Protein AF-A0A914Y361-F1 (afdb_monomer)

Mean predicted aligned error: 10.2 Å

Sequence (107 aa):
MAQDDAAPVIELEKGIRDGVKADLRLDWWTRMLGHVHRISEEQKRAIVSRWPDPFIFMNDLIRKEPDEAIKSIADIVAGNNRRIGPAIAKTLYTFLTSKDGGDVIVE

Solvent-accessible surface area (backbone atoms only — not comparable to full-atom values): 6511 Å² total; per-residue (Å²): 138,82,85,82,74,77,72,81,79,75,79,69,69,93,64,78,54,69,69,58,48,53,53,51,46,38,54,51,46,58,53,56,53,68,73,45,79,91,65,48,71,50,45,50,50,41,48,39,73,76,36,59,44,65,67,60,44,41,58,58,38,75,75,40,59,69,70,57,35,25,47,63,46,15,68,40,60,18,87,84,74,44,55,56,33,63,68,52,17,44,53,52,48,41,65,64,66,55,89,78,72,72,76,74,68,81,133

Secondary structure (DSSP, 8-state):
-------------SS--HHHHHHHHHHHHHHHHTTSTT--HHHHHHHHHH-SSHHHHHHHHHTS-HHHHHHHHHTPBPTTS-B--HHHHHHHHHHHH-SSSTTS---

Structure (mmCIF, N/CA/C/O backbone):
data_AF-A0A914Y361-F1
#
_entry.id   AF-A0A914Y361-F1
#
loop_
_atom_site.group_PDB
_atom_site.id
_atom_site.type_symbol
_atom_site.label_atom_id
_atom_site.label_alt_id
_atom_site.label_comp_id
_atom_site.label_asym_id
_atom_site.label_entity_id
_atom_site.label_seq_id
_atom_site.pdbx_PDB_ins_code
_atom_site.Cartn_x
_atom_site.Cartn_y
_atom_site.Cartn_z
_atom_site.occupancy
_atom_site.B_iso_or_equiv
_atom_site.auth_seq_id
_atom_site.auth_comp_id
_atom_site.auth_asym_id
_atom_site.auth_atom_id
_atom_site.pdbx_PDB_model_num
ATOM 1 N N . MET A 1 1 ? 48.462 -38.835 -23.486 1.00 43.62 1 MET A N 1
ATOM 2 C CA . MET A 1 1 ? 48.568 -37.564 -22.732 1.00 43.62 1 MET A CA 1
ATOM 3 C C . MET A 1 1 ? 48.798 -36.480 -23.776 1.00 43.62 1 MET A C 1
ATOM 5 O O . MET A 1 1 ? 49.746 -36.630 -24.523 1.00 43.62 1 MET A O 1
ATOM 9 N N . ALA A 1 2 ? 47.957 -35.478 -23.995 1.00 44.38 2 ALA A N 1
ATOM 10 C CA . ALA A 1 2 ? 46.982 -34.845 -23.122 1.00 44.38 2 ALA A CA 1
ATOM 11 C C . ALA A 1 2 ? 45.602 -34.762 -23.793 1.00 44.38 2 ALA A C 1
ATOM 13 O O . ALA A 1 2 ? 45.490 -34.531 -24.994 1.00 44.38 2 ALA A O 1
ATOM 14 N N . GLN A 1 3 ? 44.581 -35.008 -22.984 1.00 41.22 3 GLN A N 1
ATOM 15 C CA . GLN A 1 3 ? 43.184 -34.743 -23.270 1.00 41.22 3 GLN A CA 1
ATOM 16 C C . GLN A 1 3 ? 42.967 -33.281 -22.884 1.00 41.22 3 GLN A C 1
ATOM 18 O O . GLN A 1 3 ? 43.072 -32.942 -21.708 1.00 41.22 3 GLN A O 1
ATOM 23 N N . ASP A 1 4 ? 42.808 -32.414 -23.880 1.00 48.25 4 ASP A N 1
ATOM 24 C CA . ASP A 1 4 ? 42.446 -31.016 -23.660 1.00 48.25 4 ASP A CA 1
ATOM 25 C C . ASP A 1 4 ? 40.928 -31.006 -23.448 1.00 48.25 4 ASP A C 1
ATOM 27 O O . ASP A 1 4 ? 40.138 -30.985 -24.395 1.00 48.25 4 ASP A O 1
ATOM 31 N N . ASP A 1 5 ? 40.535 -31.216 -22.190 1.00 48.94 5 ASP A N 1
ATOM 32 C CA . ASP A 1 5 ? 39.150 -31.148 -21.743 1.00 48.94 5 ASP A CA 1
ATOM 33 C C . ASP A 1 5 ? 38.646 -29.731 -22.009 1.00 48.94 5 ASP A C 1
ATOM 35 O O . ASP A 1 5 ? 38.956 -28.778 -21.289 1.00 48.94 5 ASP A O 1
ATOM 39 N N . ALA A 1 6 ? 37.861 -29.605 -23.077 1.00 53.66 6 ALA A N 1
ATOM 40 C CA . ALA A 1 6 ? 37.056 -28.436 -23.357 1.00 53.66 6 ALA A CA 1
ATOM 41 C C . ALA A 1 6 ? 36.232 -28.110 -22.105 1.00 53.66 6 ALA A C 1
ATOM 43 O O . ALA A 1 6 ? 35.253 -28.789 -21.789 1.00 53.66 6 ALA A O 1
ATOM 44 N N . ALA A 1 7 ? 36.643 -27.067 -21.382 1.00 56.91 7 ALA A N 1
ATOM 45 C CA . ALA A 1 7 ? 35.823 -26.476 -20.344 1.00 56.91 7 ALA A CA 1
ATOM 46 C C . ALA A 1 7 ? 34.456 -26.163 -20.972 1.00 56.91 7 ALA A C 1
ATO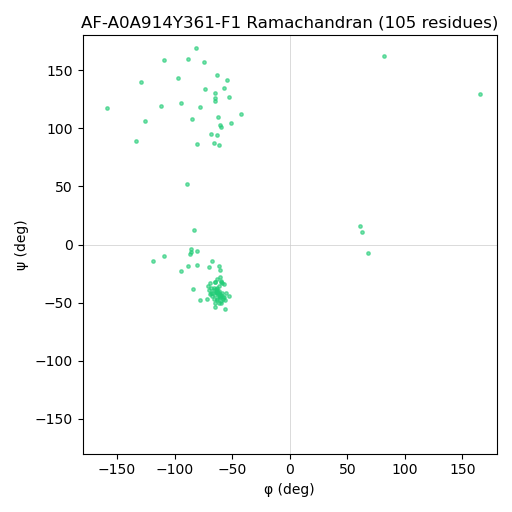M 48 O O . ALA A 1 7 ? 34.421 -25.516 -22.026 1.00 56.91 7 ALA A O 1
ATOM 49 N N . PRO A 1 8 ? 33.331 -26.614 -20.391 1.00 47.72 8 PRO A N 1
ATOM 50 C CA . PRO A 1 8 ? 32.037 -26.219 -20.904 1.00 47.72 8 PRO A CA 1
ATOM 51 C C . PRO A 1 8 ? 31.950 -24.705 -20.740 1.00 47.72 8 PRO A C 1
ATOM 53 O O . PRO A 1 8 ? 31.886 -24.183 -19.625 1.00 47.72 8 PRO A O 1
ATOM 56 N N . VAL A 1 9 ? 31.993 -23.992 -21.864 1.00 52.38 9 VAL A N 1
ATOM 57 C CA . VAL A 1 9 ? 31.599 -22.592 -21.929 1.00 52.38 9 VAL A CA 1
ATOM 58 C C . VAL A 1 9 ? 30.120 -22.587 -21.577 1.00 52.38 9 VAL A C 1
ATOM 60 O O . VAL A 1 9 ? 29.261 -22.852 -22.413 1.00 52.38 9 VAL A O 1
ATOM 63 N N . ILE A 1 10 ? 29.821 -22.372 -20.298 1.00 50.34 10 ILE A N 1
ATOM 64 C CA . ILE A 1 10 ? 28.468 -22.075 -19.859 1.00 50.34 10 ILE A CA 1
ATOM 65 C C . ILE A 1 10 ? 28.179 -20.686 -20.421 1.00 50.34 10 ILE A C 1
ATOM 67 O O . ILE A 1 10 ? 28.556 -19.674 -19.828 1.00 50.34 10 ILE A O 1
ATOM 71 N N . GLU A 1 11 ? 27.537 -20.633 -21.587 1.00 45.16 11 GLU A N 1
ATOM 72 C CA . GLU A 1 11 ? 26.791 -19.456 -22.014 1.00 45.16 11 GLU A CA 1
ATOM 73 C C . GLU A 1 11 ? 25.673 -19.243 -20.990 1.00 45.16 11 GLU A C 1
ATOM 75 O O . GLU A 1 11 ? 24.549 -19.724 -21.116 1.00 45.16 11 GLU A O 1
ATOM 80 N N . LEU A 1 12 ? 26.010 -18.544 -19.907 1.00 49.75 12 LEU A N 1
ATOM 81 C CA . LEU A 1 12 ? 25.032 -17.847 -19.097 1.00 49.75 12 LEU A CA 1
ATOM 82 C C . LEU A 1 12 ? 24.367 -16.857 -20.048 1.00 49.75 12 LEU A C 1
ATOM 84 O O . LEU A 1 12 ? 24.960 -15.824 -20.368 1.00 49.75 12 LEU A O 1
ATOM 88 N N . GLU A 1 13 ? 23.167 -17.191 -20.532 1.00 50.22 13 GLU A N 1
ATOM 89 C CA . GLU A 1 13 ? 22.277 -16.225 -21.169 1.00 50.22 13 GLU A CA 1
ATOM 90 C C . GLU A 1 13 ? 22.332 -14.945 -20.329 1.00 50.22 13 GLU A C 1
ATOM 92 O O . GLU A 1 13 ? 21.960 -14.938 -19.152 1.00 50.22 13 GLU A O 1
ATOM 97 N N . LYS A 1 14 ? 22.894 -13.872 -20.897 1.00 53.31 14 LYS A N 1
ATOM 98 C CA . LYS A 1 14 ? 22.956 -12.562 -20.248 1.00 53.31 14 LYS A CA 1
ATOM 99 C C . LYS A 1 14 ? 21.528 -12.045 -20.116 1.00 53.31 14 LYS A C 1
ATOM 101 O O . LYS A 1 14 ? 21.020 -11.339 -20.978 1.00 53.31 14 LYS A O 1
ATOM 106 N N . GLY A 1 15 ? 20.878 -12.423 -19.029 1.00 58.28 15 GLY A N 1
ATOM 107 C CA . GLY A 1 15 ? 19.507 -12.055 -18.751 1.00 58.28 15 GLY A CA 1
ATOM 108 C C . GLY A 1 15 ? 18.938 -12.921 -17.644 1.00 58.28 15 GLY A C 1
ATOM 109 O O . GLY A 1 15 ? 18.998 -14.145 -17.680 1.00 58.28 15 GLY A O 1
ATOM 110 N N . ILE A 1 16 ? 18.349 -12.276 -16.644 1.00 57.78 16 ILE A N 1
ATOM 111 C CA . ILE A 1 16 ? 17.502 -12.975 -15.685 1.00 57.78 16 ILE A CA 1
ATOM 112 C C . ILE A 1 16 ? 16.286 -13.493 -16.468 1.00 57.78 16 ILE A C 1
ATOM 114 O O . ILE A 1 16 ? 15.596 -12.699 -17.112 1.00 57.78 16 ILE A O 1
ATOM 118 N N . ARG A 1 17 ? 16.026 -14.805 -16.438 1.00 63.94 17 ARG A N 1
ATOM 119 C CA . ARG A 1 17 ? 14.828 -15.406 -17.053 1.00 63.94 17 ARG A CA 1
ATOM 120 C C . ARG A 1 17 ? 13.570 -14.719 -16.515 1.00 63.94 17 ARG A C 1
ATOM 122 O O . ARG A 1 17 ? 13.509 -14.404 -15.329 1.00 63.94 17 ARG A O 1
ATOM 129 N N . ASP A 1 18 ? 12.556 -14.496 -17.347 1.00 59.69 18 ASP A N 1
ATOM 130 C CA . ASP A 1 18 ? 11.409 -13.653 -16.966 1.00 59.69 18 ASP A CA 1
ATOM 131 C C . ASP A 1 18 ? 10.632 -14.157 -15.738 1.00 59.69 18 ASP A C 1
ATOM 133 O O . ASP A 1 18 ? 10.170 -13.339 -14.941 1.00 59.69 18 ASP A O 1
ATOM 137 N N . GLY A 1 19 ? 10.578 -15.476 -15.513 1.00 62.12 19 GLY A N 1
ATOM 138 C CA . GLY A 1 19 ? 10.042 -16.052 -14.270 1.00 62.12 19 GLY A CA 1
ATOM 139 C C . GLY A 1 19 ? 10.837 -15.624 -13.031 1.00 62.12 19 GLY A C 1
ATOM 140 O O . GLY A 1 19 ? 10.266 -15.135 -12.063 1.00 62.12 19 GLY A O 1
ATOM 141 N N . VAL A 1 20 ? 12.171 -15.656 -13.116 1.00 70.69 20 VAL A N 1
ATOM 142 C CA . VAL A 1 20 ? 13.064 -15.196 -12.040 1.00 70.69 20 VAL A CA 1
ATOM 143 C C . VAL A 1 20 ? 12.913 -13.685 -11.809 1.00 70.69 20 VAL A C 1
ATOM 145 O O . VAL A 1 20 ? 13.005 -13.224 -10.677 1.00 70.69 20 VAL A O 1
ATOM 148 N N . LYS A 1 21 ? 12.618 -12.887 -12.849 1.00 70.12 21 LYS A N 1
ATOM 149 C CA . LYS A 1 21 ? 12.358 -11.444 -12.685 1.00 70.12 21 LYS A CA 1
ATOM 150 C C . LYS A 1 21 ? 11.082 -11.160 -11.890 1.00 70.12 21 LYS A C 1
ATOM 152 O O . LYS A 1 21 ? 11.066 -10.197 -11.127 1.00 70.12 21 LYS A O 1
ATOM 157 N N . ALA A 1 22 ? 10.013 -11.929 -12.101 1.00 74.06 22 ALA A N 1
ATOM 158 C CA . ALA A 1 22 ? 8.761 -11.757 -11.363 1.00 74.06 22 ALA A CA 1
ATOM 159 C C . ALA A 1 22 ? 8.942 -12.117 -9.881 1.00 74.06 22 ALA A C 1
ATOM 161 O O . ALA A 1 22 ? 8.564 -11.327 -9.017 1.00 74.06 22 ALA A O 1
ATOM 162 N N . ASP A 1 23 ? 9.618 -13.233 -9.605 1.00 81.62 23 ASP A N 1
ATOM 163 C CA . ASP A 1 23 ? 9.916 -13.675 -8.240 1.00 81.62 23 ASP A CA 1
ATOM 164 C C . ASP A 1 23 ? 10.817 -12.677 -7.499 1.00 81.62 23 ASP A C 1
ATOM 166 O O . ASP A 1 23 ? 10.563 -12.340 -6.343 1.00 81.62 23 ASP A O 1
ATOM 170 N N . LEU A 1 24 ? 11.823 -12.121 -8.184 1.00 84.69 24 LEU A N 1
ATOM 171 C CA . LEU A 1 24 ? 12.678 -11.072 -7.626 1.00 84.69 24 LEU A CA 1
ATOM 172 C C . LEU A 1 24 ? 11.910 -9.783 -7.329 1.00 84.69 24 LEU A C 1
ATOM 174 O O . LEU A 1 24 ? 12.150 -9.166 -6.293 1.00 84.69 24 LEU A O 1
ATOM 178 N N . ARG A 1 25 ? 10.989 -9.360 -8.210 1.00 85.44 25 ARG A N 1
ATOM 179 C CA . ARG A 1 25 ? 10.146 -8.181 -7.947 1.00 85.44 25 ARG A CA 1
ATOM 180 C C . ARG A 1 25 ? 9.250 -8.403 -6.736 1.00 85.44 25 ARG A C 1
ATOM 182 O O . ARG A 1 25 ? 9.122 -7.494 -5.923 1.00 85.44 25 ARG A O 1
ATOM 189 N N . LEU A 1 26 ? 8.675 -9.595 -6.600 1.00 87.75 26 LEU A N 1
ATOM 190 C CA . LEU A 1 26 ? 7.806 -9.954 -5.484 1.00 87.75 26 LEU A CA 1
ATOM 191 C C . LEU A 1 26 ? 8.563 -9.985 -4.147 1.00 87.75 26 LEU A C 1
ATOM 193 O O . LEU A 1 26 ? 8.101 -9.412 -3.157 1.00 87.75 26 LEU A O 1
ATOM 197 N N . ASP A 1 27 ? 9.736 -10.623 -4.119 1.00 88.25 27 ASP A N 1
ATOM 198 C CA . ASP A 1 27 ? 10.606 -10.676 -2.937 1.00 88.25 27 ASP A CA 1
ATOM 199 C C . ASP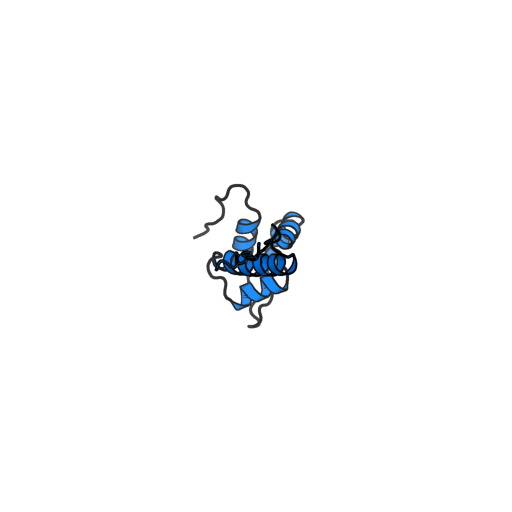 A 1 27 ? 11.091 -9.275 -2.552 1.00 88.25 27 ASP A C 1
ATOM 201 O O . ASP A 1 27 ? 10.943 -8.853 -1.403 1.00 88.25 27 ASP A O 1
ATOM 205 N N . TRP A 1 28 ? 11.581 -8.503 -3.527 1.00 91.19 28 TRP A N 1
ATOM 206 C CA . TRP A 1 28 ? 11.979 -7.117 -3.302 1.00 91.19 28 TRP A CA 1
ATOM 207 C C . TRP A 1 28 ? 10.824 -6.281 -2.754 1.00 91.19 28 TRP A C 1
ATOM 209 O O . TRP A 1 28 ? 10.988 -5.584 -1.754 1.00 91.19 28 TRP A O 1
ATOM 219 N N . TRP A 1 29 ? 9.639 -6.388 -3.354 1.00 93.19 29 TRP A N 1
A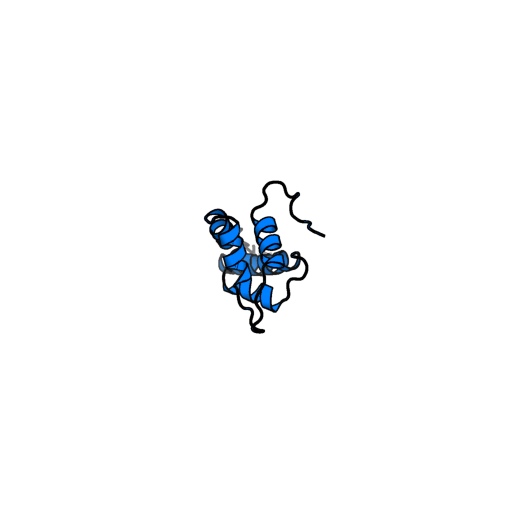TOM 220 C CA . TRP A 1 29 ? 8.472 -5.627 -2.930 1.00 93.19 29 TRP A CA 1
ATOM 221 C C . TRP A 1 29 ? 8.051 -5.961 -1.495 1.00 93.19 29 TRP A C 1
ATOM 223 O O . TRP A 1 29 ? 7.805 -5.071 -0.679 1.00 93.19 29 TRP A O 1
ATOM 233 N N . THR A 1 30 ? 8.065 -7.246 -1.145 1.00 92.75 30 THR A N 1
ATOM 234 C CA . THR A 1 30 ? 7.765 -7.710 0.214 1.00 92.75 30 THR A CA 1
ATOM 235 C C . THR A 1 30 ? 8.758 -7.148 1.236 1.00 92.75 30 THR A C 1
ATOM 237 O O . THR A 1 30 ? 8.356 -6.738 2.330 1.00 92.75 30 THR A O 1
ATOM 240 N N . ARG A 1 31 ? 10.049 -7.080 0.882 1.00 92.50 31 ARG A N 1
ATOM 241 C CA . ARG A 1 31 ? 11.093 -6.476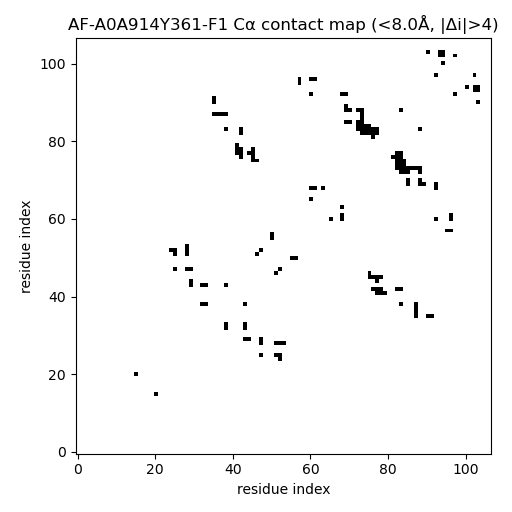 1.726 1.00 92.50 31 ARG A CA 1
ATOM 242 C C . ARG A 1 31 ? 10.916 -4.967 1.862 1.00 92.50 31 ARG A C 1
ATOM 244 O O . ARG A 1 31 ? 11.016 -4.457 2.973 1.00 92.50 31 ARG A O 1
ATOM 251 N N . MET A 1 32 ? 10.583 -4.275 0.774 1.00 91.88 32 MET A N 1
ATOM 252 C CA . MET A 1 32 ? 10.324 -2.831 0.774 1.00 91.88 32 MET A CA 1
ATOM 253 C C . MET A 1 32 ? 9.197 -2.450 1.728 1.00 91.88 32 MET A C 1
ATOM 255 O O . MET A 1 32 ? 9.355 -1.538 2.536 1.00 91.88 32 MET A O 1
ATOM 259 N N . LEU A 1 33 ? 8.094 -3.202 1.713 1.00 92.88 33 LEU A N 1
ATOM 260 C CA . LEU A 1 33 ? 7.009 -3.003 2.670 1.00 92.88 33 LEU A CA 1
ATOM 261 C C . LEU A 1 33 ? 7.466 -3.194 4.122 1.00 92.88 33 LEU A C 1
ATOM 263 O O . LEU A 1 33 ? 6.915 -2.559 5.009 1.00 92.88 33 LEU A O 1
ATOM 267 N N . GLY A 1 34 ? 8.490 -4.011 4.384 1.00 92.06 34 GLY A N 1
ATOM 268 C CA . GLY A 1 34 ? 9.082 -4.170 5.715 1.00 92.06 34 GLY A CA 1
ATOM 269 C C . GLY A 1 34 ? 9.691 -2.891 6.302 1.00 92.06 34 GLY A C 1
ATOM 270 O O . GLY A 1 34 ? 9.850 -2.812 7.517 1.00 92.06 34 GLY A O 1
ATOM 271 N N . HIS A 1 35 ? 9.981 -1.883 5.476 1.00 89.94 35 HIS A N 1
ATOM 272 C CA . HIS A 1 35 ? 10.460 -0.577 5.934 1.00 89.94 35 HIS A CA 1
ATOM 273 C C . HIS A 1 35 ? 9.329 0.387 6.320 1.00 89.94 35 HIS A C 1
ATOM 275 O O . HIS A 1 35 ? 9.593 1.454 6.873 1.00 89.94 35 HIS A O 1
ATOM 281 N N . VAL A 1 36 ? 8.066 0.021 6.082 1.00 89.81 36 VAL A N 1
ATOM 282 C CA . VAL A 1 36 ? 6.911 0.817 6.509 1.00 89.81 36 VAL A CA 1
ATOM 283 C C . VAL A 1 36 ? 6.680 0.597 8.001 1.00 89.81 36 VAL A C 1
ATOM 285 O O . VAL A 1 36 ? 6.403 -0.511 8.459 1.00 89.81 36 VAL A O 1
ATOM 288 N N . HIS A 1 37 ? 6.785 1.666 8.784 1.00 86.88 37 HIS A N 1
ATOM 289 C CA . HIS A 1 37 ? 6.653 1.596 10.235 1.00 86.88 37 HIS A CA 1
ATOM 290 C C . HIS A 1 37 ? 5.305 0.982 10.672 1.00 86.88 37 HIS A C 1
ATOM 292 O O . HIS A 1 37 ? 4.243 1.351 10.171 1.00 86.88 37 HIS A O 1
ATOM 298 N N . ARG A 1 38 ? 5.356 0.056 11.645 1.00 89.06 38 ARG A N 1
ATOM 299 C CA . ARG A 1 38 ? 4.204 -0.637 12.274 1.00 89.06 38 ARG A CA 1
ATOM 300 C C . ARG A 1 38 ? 3.346 -1.517 11.357 1.00 89.06 38 ARG A C 1
ATOM 302 O O . ARG A 1 38 ? 2.295 -1.984 11.797 1.00 89.06 38 ARG A O 1
ATOM 309 N N . ILE A 1 39 ? 3.773 -1.798 10.129 1.00 92.06 39 ILE A N 1
ATOM 310 C CA . ILE A 1 39 ? 3.064 -2.757 9.280 1.00 92.06 39 ILE A CA 1
ATOM 311 C C . ILE A 1 39 ? 3.298 -4.197 9.765 1.00 92.06 39 ILE A C 1
ATOM 313 O O . ILE A 1 39 ? 4.420 -4.601 10.065 1.00 92.06 39 ILE A O 1
ATOM 317 N N . SER A 1 40 ? 2.232 -4.991 9.848 1.00 93.56 40 SER A N 1
ATOM 318 C CA . SER A 1 40 ? 2.319 -6.418 10.196 1.00 93.56 40 SER A CA 1
ATOM 319 C C . SER A 1 40 ? 2.527 -7.304 8.964 1.00 93.56 40 SER A C 1
ATOM 321 O O . SER A 1 40 ? 2.170 -6.922 7.850 1.00 93.56 40 SER A O 1
ATOM 323 N N . GLU A 1 41 ? 3.036 -8.527 9.153 1.00 94.12 41 GLU A N 1
ATOM 324 C CA . GLU A 1 41 ? 3.194 -9.507 8.062 1.00 94.12 41 GLU A CA 1
ATOM 325 C C . GLU A 1 41 ? 1.887 -9.786 7.310 1.00 94.12 41 GLU A C 1
ATOM 327 O O . GLU A 1 41 ? 1.871 -9.829 6.083 1.00 94.12 41 G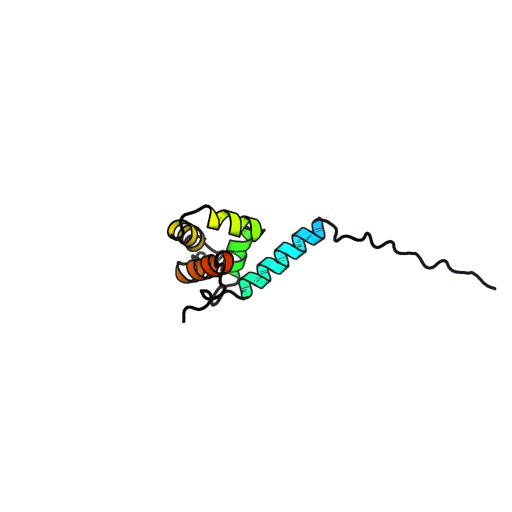LU A O 1
ATOM 332 N N . GLU A 1 42 ? 0.774 -9.910 8.032 1.00 94.50 42 GLU A N 1
ATOM 333 C CA . GLU A 1 42 ? -0.545 -10.148 7.437 1.00 94.50 42 GLU A CA 1
ATOM 334 C C . GLU A 1 42 ? -0.999 -8.977 6.553 1.00 94.50 42 GLU A C 1
ATOM 336 O O . GLU A 1 42 ? -1.552 -9.186 5.474 1.00 94.50 42 GLU A O 1
ATOM 341 N N . GLN A 1 43 ? -0.720 -7.736 6.964 1.00 94.69 43 GLN A N 1
ATOM 342 C CA . GLN A 1 43 ? -1.017 -6.547 6.158 1.00 94.69 43 GLN A CA 1
ATOM 343 C C . GLN A 1 43 ? -0.107 -6.459 4.927 1.00 94.69 43 GLN A C 1
ATOM 345 O O . GLN A 1 43 ? -0.593 -6.143 3.842 1.00 94.69 43 GLN A O 1
ATOM 350 N N . LYS A 1 44 ? 1.185 -6.800 5.056 1.00 94.88 44 LYS A N 1
ATOM 351 C CA . LYS A 1 44 ? 2.106 -6.884 3.910 1.00 94.88 44 LYS A CA 1
ATOM 352 C C . LYS A 1 44 ? 1.620 -7.898 2.882 1.00 94.88 44 LYS A C 1
ATOM 354 O O . LYS A 1 44 ? 1.512 -7.567 1.706 1.00 94.88 44 LYS A O 1
ATOM 359 N N . ARG A 1 45 ? 1.251 -9.104 3.328 1.00 94.88 45 ARG A N 1
ATOM 360 C CA . ARG A 1 45 ? 0.689 -10.149 2.459 1.00 94.88 45 ARG A CA 1
ATOM 361 C C . ARG A 1 45 ? -0.582 -9.683 1.760 1.00 94.88 45 ARG A C 1
ATOM 363 O O . ARG A 1 45 ? -0.726 -9.925 0.568 1.00 94.88 45 ARG A O 1
ATOM 370 N N . ALA A 1 46 ? -1.469 -8.981 2.463 1.00 95.25 46 ALA A N 1
ATOM 371 C CA . ALA A 1 46 ? -2.693 -8.449 1.869 1.00 95.25 46 ALA A CA 1
ATOM 372 C C . ALA A 1 46 ? -2.411 -7.406 0.772 1.00 95.25 46 ALA A C 1
ATOM 374 O O . ALA A 1 46 ? -3.041 -7.442 -0.285 1.00 95.25 46 ALA A O 1
ATOM 375 N N . ILE A 1 47 ? -1.431 -6.518 0.984 1.00 94.81 47 ILE A N 1
ATOM 376 C CA . ILE A 1 47 ? -0.997 -5.539 -0.025 1.00 94.81 47 ILE A CA 1
ATOM 377 C C . ILE A 1 47 ? -0.391 -6.246 -1.233 1.00 94.81 47 ILE A C 1
ATOM 379 O O . ILE A 1 47 ? -0.818 -5.989 -2.352 1.00 94.81 47 ILE A O 1
ATOM 383 N N . VAL A 1 48 ? 0.557 -7.160 -1.018 1.00 94.75 48 VAL A N 1
ATOM 384 C CA . VAL A 1 48 ? 1.234 -7.897 -2.097 1.00 94.75 48 VAL A CA 1
ATOM 385 C C . VAL A 1 48 ? 0.248 -8.767 -2.879 1.00 94.75 48 VAL A C 1
ATOM 387 O O . VAL A 1 48 ? 0.331 -8.856 -4.099 1.00 94.75 48 VAL A O 1
ATOM 390 N N . SER A 1 49 ? -0.733 -9.369 -2.205 1.00 93.44 49 SER A N 1
ATOM 391 C CA . SER A 1 49 ? -1.782 -10.150 -2.864 1.00 93.44 49 SER A CA 1
ATOM 392 C C . SER A 1 49 ? -2.674 -9.292 -3.761 1.00 93.44 49 SER A C 1
ATOM 394 O O . SER A 1 49 ? -3.185 -9.800 -4.757 1.00 93.44 49 SER A O 1
ATOM 396 N N . ARG A 1 50 ? -2.902 -8.022 -3.405 1.00 93.31 50 ARG A N 1
ATOM 397 C CA . ARG A 1 50 ? -3.712 -7.089 -4.198 1.00 93.31 50 ARG A CA 1
ATOM 398 C C . ARG A 1 50 ? -2.898 -6.418 -5.304 1.00 93.31 50 ARG A C 1
ATOM 400 O O . ARG A 1 50 ? -3.403 -6.242 -6.409 1.00 93.31 50 ARG A O 1
ATOM 407 N N . TRP A 1 51 ? -1.650 -6.075 -5.009 1.00 93.75 51 TRP A N 1
ATOM 408 C CA . TRP A 1 51 ? -0.693 -5.478 -5.930 1.00 93.75 51 TRP A CA 1
ATOM 409 C C . TRP A 1 51 ? 0.657 -6.195 -5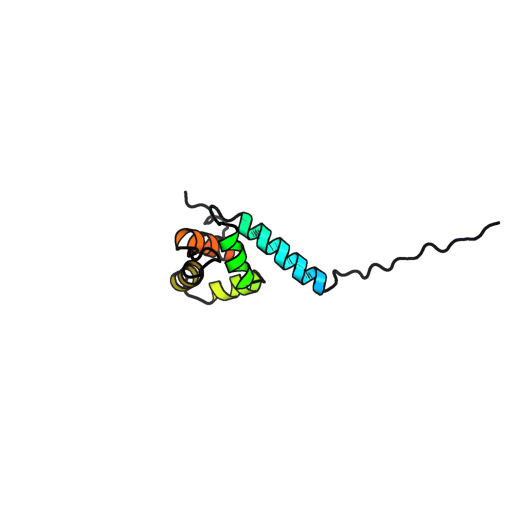.813 1.00 93.75 51 TRP A C 1
ATOM 411 O O . TRP A 1 51 ? 1.517 -5.786 -5.023 1.00 93.75 51 TRP A O 1
ATOM 421 N N . PRO A 1 52 ? 0.861 -7.263 -6.604 1.00 91.25 52 PRO A N 1
ATOM 422 C CA . PRO A 1 52 ? 2.119 -8.005 -6.596 1.00 91.25 52 PRO A CA 1
ATOM 423 C C . PRO A 1 52 ? 3.264 -7.200 -7.217 1.00 91.25 52 PRO A C 1
ATOM 425 O O . PRO A 1 52 ? 4.431 -7.494 -6.970 1.00 91.25 52 PRO A O 1
ATOM 428 N N . ASP A 1 53 ? 2.928 -6.177 -8.009 1.00 90.06 53 ASP A N 1
ATOM 429 C CA . ASP A 1 53 ? 3.879 -5.270 -8.632 1.00 90.06 53 ASP A CA 1
ATOM 430 C C . ASP A 1 53 ? 3.758 -3.853 -8.025 1.00 90.06 53 ASP A C 1
ATOM 432 O O . ASP A 1 53 ? 2.697 -3.220 -8.136 1.00 90.06 53 ASP A O 1
ATOM 436 N N . PRO A 1 54 ? 4.832 -3.322 -7.414 1.00 90.69 54 PRO A N 1
ATOM 437 C CA . PRO A 1 54 ? 4.835 -1.988 -6.823 1.00 90.69 54 PRO A CA 1
ATOM 438 C C . PRO A 1 54 ? 4.622 -0.870 -7.843 1.00 90.69 54 PRO A C 1
ATOM 440 O O . PRO A 1 54 ? 4.049 0.160 -7.501 1.00 90.69 54 PRO A O 1
ATOM 443 N N . PHE A 1 55 ? 5.031 -1.047 -9.101 1.00 90.38 55 PHE A N 1
ATOM 444 C CA . PHE A 1 55 ? 4.808 -0.048 -10.146 1.00 90.38 55 PHE A CA 1
ATOM 445 C C . PHE A 1 55 ? 3.335 0.037 -10.534 1.00 90.38 55 PHE A C 1
ATOM 447 O O . PHE A 1 55 ? 2.825 1.129 -10.788 1.00 90.38 55 PHE A O 1
ATOM 454 N N . ILE A 1 56 ? 2.628 -1.097 -10.536 1.00 92.31 56 ILE A N 1
ATOM 455 C CA . ILE A 1 56 ? 1.172 -1.111 -10.722 1.00 92.31 56 ILE A CA 1
ATOM 456 C C . ILE A 1 56 ? 0.502 -0.400 -9.548 1.00 92.31 56 ILE A C 1
ATOM 458 O O . ILE A 1 56 ? -0.388 0.419 -9.766 1.00 92.31 56 ILE A O 1
ATOM 462 N N . PHE A 1 57 ? 0.961 -0.661 -8.323 1.00 94.62 57 PHE A N 1
ATOM 463 C CA . PHE A 1 57 ? 0.421 -0.005 -7.139 1.00 94.62 57 PHE A CA 1
ATOM 464 C C . PHE A 1 57 ? 0.624 1.514 -7.173 1.00 94.62 57 PHE A C 1
ATOM 466 O O . PHE A 1 57 ? -0.337 2.262 -7.035 1.00 94.62 57 PHE A O 1
ATOM 473 N N . MET A 1 58 ? 1.845 1.983 -7.443 1.00 93.38 58 MET A N 1
ATOM 474 C CA . MET A 1 58 ? 2.147 3.412 -7.577 1.00 93.38 58 MET A CA 1
ATOM 475 C C . MET A 1 58 ? 1.279 4.076 -8.647 1.00 93.38 58 MET A C 1
ATOM 477 O O . MET A 1 58 ? 0.667 5.110 -8.388 1.00 93.38 58 MET A O 1
ATOM 481 N N . ASN A 1 59 ? 1.172 3.458 -9.828 1.00 93.25 59 ASN A N 1
ATOM 482 C CA . ASN A 1 59 ? 0.336 3.968 -10.913 1.00 93.25 59 ASN A CA 1
ATOM 483 C C . ASN A 1 59 ? -1.147 4.045 -10.531 1.00 93.25 59 ASN A C 1
ATOM 485 O O . ASN A 1 59 ? -1.847 4.954 -10.972 1.00 93.25 59 ASN A O 1
ATOM 489 N N . ASP A 1 60 ? -1.635 3.100 -9.731 1.00 93.44 60 ASP A N 1
ATOM 490 C CA . ASP A 1 60 ? -3.008 3.100 -9.233 1.00 93.44 60 ASP A CA 1
ATOM 491 C C . ASP A 1 60 ? -3.264 4.247 -8.239 1.00 93.44 60 ASP A C 1
ATOM 493 O O . ASP A 1 60 ? -4.335 4.858 -8.279 1.00 93.44 60 ASP A O 1
ATOM 497 N N . LEU A 1 61 ? -2.283 4.570 -7.388 1.00 94.31 61 LEU A N 1
ATOM 498 C CA . LEU A 1 61 ? -2.378 5.649 -6.399 1.00 94.31 61 LEU A CA 1
ATOM 499 C C . LEU A 1 61 ? -2.335 7.038 -7.042 1.00 94.31 61 LEU A C 1
ATOM 501 O O . LEU A 1 61 ? -3.193 7.860 -6.745 1.00 94.31 61 LEU A O 1
ATOM 505 N N . ILE A 1 62 ? -1.394 7.293 -7.958 1.00 92.06 62 ILE A N 1
ATOM 506 C CA . ILE A 1 62 ? -1.230 8.619 -8.594 1.00 92.06 62 ILE A CA 1
ATOM 507 C C . ILE A 1 62 ? -2.394 9.014 -9.514 1.00 92.06 62 ILE A C 1
ATOM 509 O O . ILE A 1 62 ? -2.485 10.163 -9.936 1.00 92.06 62 ILE A O 1
ATOM 513 N N . ARG A 1 63 ? -3.253 8.055 -9.883 1.00 94.38 63 ARG A N 1
ATOM 514 C CA . ARG A 1 63 ? -4.448 8.283 -10.710 1.00 94.38 63 ARG A CA 1
ATOM 515 C C . ARG A 1 63 ? -5.676 8.691 -9.897 1.00 94.38 63 ARG A C 1
ATOM 517 O O . ARG A 1 63 ? -6.699 9.001 -10.500 1.00 94.38 63 ARG A O 1
ATOM 524 N N . LYS A 1 64 ? -5.597 8.634 -8.568 1.00 93.62 64 LYS A N 1
ATOM 525 C CA . LYS A 1 64 ? -6.683 8.981 -7.650 1.00 93.62 64 LYS A CA 1
ATOM 526 C C . LYS A 1 64 ? -6.361 10.274 -6.921 1.00 93.62 64 LYS A C 1
ATOM 528 O O . LYS A 1 64 ? -5.195 10.630 -6.759 1.00 93.62 64 LYS A O 1
ATOM 533 N N . GLU A 1 65 ? -7.401 10.925 -6.416 1.00 95.12 65 GLU A N 1
ATOM 534 C CA . GLU A 1 65 ? -7.213 11.982 -5.427 1.00 95.12 65 GLU A CA 1
ATOM 535 C C . GLU A 1 65 ? -6.587 11.396 -4.144 1.00 95.12 65 GLU A C 1
ATOM 537 O O . GLU A 1 65 ? -6.901 10.254 -3.781 1.00 95.12 65 GLU A O 1
ATOM 542 N N . PRO A 1 66 ? -5.724 12.144 -3.427 1.00 92.50 66 PRO A N 1
ATOM 543 C CA . PRO A 1 66 ? -4.967 11.617 -2.289 1.00 92.50 66 PRO A CA 1
ATOM 544 C C . PRO A 1 66 ? -5.830 10.925 -1.225 1.00 92.50 66 PRO A C 1
ATOM 546 O O . PRO A 1 66 ? -5.502 9.827 -0.774 1.00 92.50 66 PRO A O 1
ATOM 549 N N . ASP A 1 67 ? -6.967 11.520 -0.857 1.00 94.88 67 ASP A N 1
ATOM 550 C CA . ASP A 1 67 ? -7.868 10.959 0.157 1.00 94.88 67 ASP A CA 1
ATOM 551 C C . ASP A 1 67 ? -8.500 9.634 -0.295 1.00 94.88 67 ASP A C 1
ATOM 553 O O . ASP A 1 67 ? -8.652 8.701 0.499 1.00 94.88 67 ASP A O 1
ATOM 557 N N . GLU A 1 68 ? -8.833 9.519 -1.582 1.00 96.62 68 GLU A N 1
ATOM 558 C CA . GLU A 1 68 ? -9.372 8.291 -2.166 1.00 96.62 68 GLU A CA 1
ATOM 559 C C . GLU A 1 68 ? -8.300 7.197 -2.221 1.00 96.62 68 GLU A C 1
ATOM 561 O O . GLU A 1 68 ? -8.556 6.048 -1.849 1.00 96.62 68 GLU A O 1
ATOM 566 N N . ALA A 1 69 ? -7.079 7.559 -2.619 1.00 95.44 69 ALA A N 1
ATOM 567 C CA . ALA A 1 69 ? -5.936 6.658 -2.658 1.00 95.44 69 ALA A CA 1
ATOM 568 C C . ALA A 1 69 ? -5.630 6.088 -1.263 1.00 95.44 69 ALA A C 1
ATOM 570 O O . ALA A 1 69 ? -5.573 4.867 -1.087 1.00 95.44 69 ALA A O 1
ATOM 571 N N . ILE A 1 70 ? -5.529 6.953 -0.249 1.00 96.19 70 ILE A N 1
ATOM 572 C CA . ILE A 1 70 ? -5.301 6.559 1.147 1.00 96.19 70 ILE A CA 1
ATOM 573 C C . ILE A 1 70 ? -6.438 5.664 1.643 1.00 96.19 70 ILE A C 1
ATOM 575 O O . ILE A 1 70 ? -6.184 4.614 2.237 1.00 96.19 70 ILE A O 1
ATOM 579 N N . LYS A 1 71 ? -7.696 6.020 1.369 1.00 96.81 71 LYS A N 1
ATOM 580 C CA . LYS A 1 71 ? -8.845 5.199 1.765 1.00 96.81 71 LYS A CA 1
ATOM 581 C C . LYS A 1 71 ? -8.809 3.810 1.122 1.00 96.81 71 LYS A C 1
ATOM 583 O O . LYS A 1 71 ? -9.048 2.818 1.809 1.00 96.81 71 LYS A O 1
ATOM 588 N N . SER A 1 72 ? -8.442 3.724 -0.158 1.00 95.44 72 SER A N 1
ATOM 589 C CA . SER A 1 72 ? -8.343 2.453 -0.888 1.00 95.44 72 SER A CA 1
ATOM 590 C C . SER A 1 72 ? -7.334 1.483 -0.262 1.00 95.44 72 SER A C 1
ATOM 592 O O . SER A 1 72 ? -7.556 0.273 -0.278 1.00 95.44 72 SER A O 1
ATOM 594 N N . ILE A 1 73 ? -6.265 2.013 0.344 1.00 96.50 73 ILE A N 1
ATOM 595 C CA . ILE A 1 73 ? -5.289 1.235 1.109 1.00 96.50 73 ILE A CA 1
ATOM 596 C C . ILE A 1 73 ? -5.848 0.904 2.498 1.00 96.50 73 ILE A C 1
ATOM 598 O O . ILE A 1 73 ? -5.791 -0.244 2.937 1.00 96.50 73 ILE A O 1
ATOM 602 N N . ALA A 1 74 ? -6.401 1.898 3.197 1.00 97.00 74 ALA A N 1
ATOM 603 C CA . ALA A 1 74 ? -6.880 1.758 4.571 1.00 97.00 74 ALA A CA 1
ATOM 604 C C . ALA A 1 74 ? -7.966 0.682 4.716 1.00 97.00 74 ALA A C 1
ATOM 606 O O . ALA A 1 74 ? -8.015 0.006 5.746 1.00 97.00 74 ALA A O 1
ATOM 607 N N . ASP A 1 75 ? -8.799 0.513 3.688 1.00 96.94 75 ASP A N 1
ATOM 608 C CA . ASP A 1 75 ? -9.924 -0.422 3.668 1.00 96.94 75 ASP A CA 1
ATOM 609 C C . ASP A 1 75 ? -9.534 -1.876 3.361 1.00 96.94 75 ASP A C 1
ATOM 611 O O . ASP A 1 75 ? -10.375 -2.770 3.479 1.00 96.94 75 ASP A O 1
ATOM 615 N N . ILE A 1 76 ? -8.268 -2.151 3.030 1.00 96.06 76 ILE A N 1
ATOM 616 C CA . ILE A 1 76 ? -7.786 -3.518 2.807 1.00 96.06 76 ILE A CA 1
ATOM 617 C C . ILE A 1 76 ? -7.868 -4.308 4.108 1.00 96.06 76 ILE A C 1
ATOM 619 O O . ILE A 1 76 ? -7.312 -3.909 5.133 1.00 96.06 76 ILE A O 1
ATOM 623 N N . VAL A 1 77 ? -8.540 -5.456 4.042 1.00 95.38 77 VAL A N 1
ATOM 624 C CA . VAL A 1 77 ? -8.672 -6.408 5.146 1.00 95.38 77 VAL A CA 1
ATOM 625 C C . VAL A 1 77 ? -7.584 -7.471 5.012 1.00 95.38 77 VAL A C 1
ATOM 627 O O . VAL A 1 77 ? -7.487 -8.140 3.986 1.00 95.38 77 VAL A O 1
ATOM 630 N N . ALA A 1 78 ? -6.755 -7.607 6.044 1.00 93.75 78 ALA A N 1
ATOM 631 C CA . ALA A 1 78 ? -5.713 -8.624 6.125 1.00 93.75 78 ALA A CA 1
ATOM 632 C C . ALA A 1 78 ? -6.272 -9.985 6.582 1.00 93.75 78 ALA A C 1
ATOM 634 O O . ALA A 1 78 ? -7.406 -10.071 7.054 1.00 93.75 78 ALA A O 1
ATOM 635 N N . GLY A 1 79 ? -5.468 -11.052 6.492 1.00 86.19 79 GLY A N 1
ATOM 636 C CA . GLY A 1 79 ? -5.892 -12.421 6.833 1.00 86.19 79 GLY A CA 1
ATOM 637 C C . GLY A 1 79 ? -6.340 -12.607 8.290 1.00 86.19 79 GLY A C 1
ATOM 638 O O . GLY A 1 79 ? -7.154 -13.474 8.588 1.00 86.19 79 GLY A O 1
ATOM 639 N N . ASN A 1 80 ? -5.907 -11.724 9.193 1.00 90.00 80 ASN A N 1
ATOM 640 C CA . ASN A 1 80 ? -6.371 -11.651 10.583 1.00 90.00 80 ASN A CA 1
ATOM 641 C C . ASN A 1 80 ? -7.685 -10.859 10.774 1.00 90.00 80 ASN A C 1
ATOM 643 O O . ASN A 1 80 ? -8.021 -10.491 11.900 1.00 90.00 80 ASN A O 1
ATOM 647 N N . ASN A 1 81 ? -8.397 -10.550 9.687 1.00 91.31 81 ASN A N 1
ATOM 648 C CA . ASN A 1 81 ? -9.631 -9.763 9.646 1.00 91.31 81 ASN A CA 1
ATOM 649 C C . ASN A 1 81 ? -9.496 -8.315 10.166 1.00 91.31 81 ASN A C 1
ATOM 651 O O . ASN A 1 81 ? -10.492 -7.646 10.448 1.00 91.31 81 ASN A O 1
ATOM 655 N N . ARG A 1 82 ? -8.266 -7.801 10.295 1.00 92.75 82 ARG A N 1
ATOM 656 C CA . ARG A 1 82 ? -8.002 -6.398 10.637 1.00 92.75 82 ARG A CA 1
ATOM 657 C C . ARG A 1 82 ? -7.731 -5.603 9.371 1.00 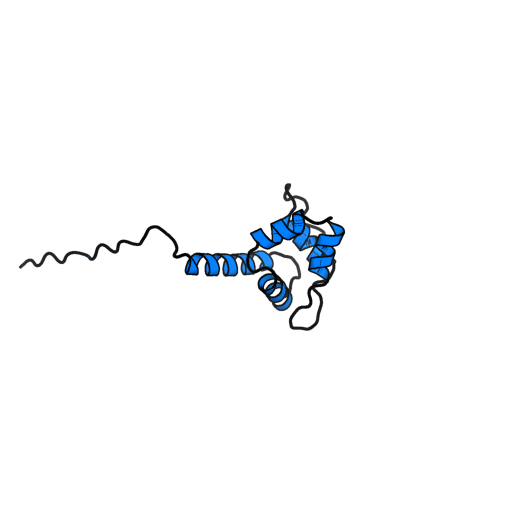92.75 82 ARG A C 1
ATOM 659 O O . ARG A 1 82 ? -7.082 -6.080 8.444 1.00 92.75 82 ARG A O 1
ATOM 666 N N . ARG A 1 83 ? -8.201 -4.358 9.355 1.00 95.62 83 ARG A N 1
ATOM 667 C CA . ARG A 1 83 ? -7.877 -3.410 8.288 1.00 95.62 83 ARG A CA 1
ATOM 668 C C . ARG A 1 83 ? -6.441 -2.899 8.413 1.00 95.62 83 ARG A C 1
ATOM 670 O O . ARG A 1 83 ? -5.876 -2.896 9.509 1.00 95.62 83 ARG A O 1
ATOM 677 N N . ILE A 1 84 ? -5.865 -2.428 7.308 1.00 95.12 84 ILE A N 1
ATOM 678 C CA . ILE A 1 84 ? -4.589 -1.692 7.327 1.00 95.12 84 ILE A CA 1
ATOM 679 C C . ILE A 1 84 ? -4.722 -0.420 8.172 1.00 95.12 84 ILE A C 1
ATOM 681 O O . ILE A 1 84 ? -3.877 -0.143 9.022 1.00 95.12 84 ILE A O 1
ATOM 685 N N . GLY A 1 85 ? -5.831 0.300 7.997 1.00 94.44 85 GLY A N 1
ATOM 686 C CA . GLY A 1 85 ? -6.126 1.517 8.742 1.00 94.44 85 GLY A CA 1
ATOM 687 C C . GLY A 1 85 ? -5.435 2.769 8.180 1.00 94.44 85 GLY A C 1
ATOM 688 O O . GLY A 1 85 ? -4.477 2.683 7.410 1.00 94.44 85 GLY A O 1
ATOM 689 N N . PRO A 1 86 ? -5.931 3.959 8.557 1.00 94.00 86 PRO A N 1
ATOM 690 C CA . PRO A 1 86 ? -5.593 5.217 7.891 1.00 94.00 86 PRO A CA 1
ATOM 691 C C . PRO A 1 86 ? -4.143 5.668 8.102 1.00 94.00 86 PRO A C 1
ATOM 693 O O . PRO A 1 86 ? -3.555 6.249 7.197 1.00 94.00 86 PRO A O 1
ATOM 696 N N . ALA A 1 87 ? -3.547 5.386 9.265 1.00 92.44 87 ALA A N 1
ATOM 697 C CA . ALA A 1 87 ? -2.175 5.802 9.562 1.00 92.44 87 ALA A CA 1
ATOM 698 C C . ALA A 1 87 ? -1.160 5.105 8.642 1.00 92.44 87 ALA A C 1
ATOM 700 O O . ALA A 1 87 ? -0.410 5.771 7.935 1.00 92.44 87 ALA A O 1
ATOM 701 N N . ILE A 1 88 ? -1.204 3.768 8.587 1.00 93.94 88 IL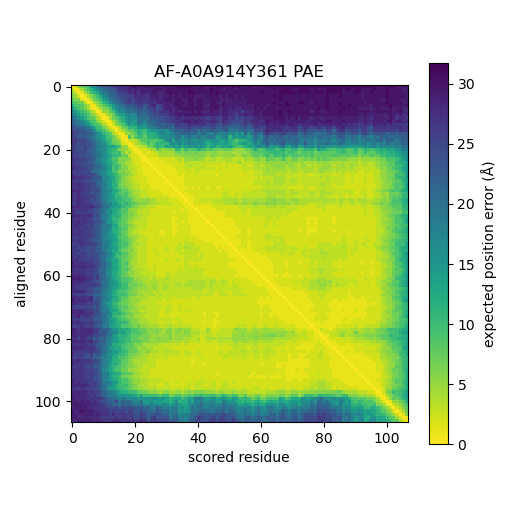E A N 1
ATOM 702 C CA . ILE A 1 88 ? -0.327 2.974 7.713 1.00 93.94 88 ILE A CA 1
ATOM 703 C C . ILE A 1 88 ? -0.610 3.301 6.244 1.00 93.94 88 ILE A C 1
ATOM 705 O O . ILE A 1 88 ? 0.321 3.432 5.456 1.00 93.94 88 ILE A O 1
ATOM 709 N N . ALA A 1 89 ? -1.881 3.484 5.879 1.00 95.12 89 ALA A N 1
ATOM 710 C CA . ALA A 1 89 ? -2.265 3.852 4.524 1.00 95.12 89 ALA A CA 1
ATOM 711 C C . ALA A 1 89 ? -1.668 5.189 4.071 1.00 95.12 89 ALA A C 1
ATOM 713 O O . ALA A 1 89 ? -1.132 5.269 2.968 1.00 95.12 89 ALA A O 1
ATOM 714 N N . LYS A 1 90 ? -1.710 6.217 4.927 1.00 93.69 90 LYS A N 1
ATOM 715 C CA . LYS A 1 90 ? -1.098 7.517 4.642 1.00 93.69 90 LYS A CA 1
ATOM 716 C C . LYS A 1 90 ? 0.416 7.393 4.496 1.00 93.69 90 LYS A C 1
ATOM 718 O O . LYS A 1 90 ? 0.958 7.880 3.512 1.00 93.69 90 LYS A O 1
ATOM 723 N N . THR A 1 91 ? 1.083 6.696 5.419 1.00 92.12 91 THR A N 1
ATOM 724 C CA . THR A 1 91 ? 2.531 6.450 5.326 1.00 92.12 91 THR A CA 1
ATOM 725 C C . THR A 1 91 ? 2.892 5.738 4.027 1.00 92.12 91 THR A C 1
ATOM 727 O O . THR A 1 91 ? 3.834 6.145 3.359 1.00 92.12 91 THR A O 1
ATOM 730 N N . LEU A 1 92 ? 2.136 4.707 3.643 1.00 92.56 92 LEU A N 1
ATOM 731 C CA . LEU A 1 92 ? 2.393 3.937 2.429 1.00 92.56 92 LEU A CA 1
ATOM 732 C C . LEU A 1 92 ? 2.142 4.754 1.157 1.00 92.56 92 LEU A C 1
ATOM 734 O O . LEU A 1 92 ? 2.946 4.684 0.234 1.00 92.56 92 LEU A O 1
ATOM 738 N N . TYR A 1 93 ? 1.067 5.546 1.120 1.00 93.62 93 TYR A N 1
ATOM 739 C CA . TYR A 1 93 ? 0.800 6.476 0.023 1.00 93.62 93 TYR A CA 1
ATOM 740 C C . TYR A 1 93 ? 1.978 7.434 -0.157 1.00 93.62 93 TYR A C 1
ATOM 742 O O . TYR A 1 93 ? 2.613 7.451 -1.206 1.00 93.62 93 TYR A O 1
ATOM 750 N N . THR A 1 94 ? 2.348 8.142 0.908 1.00 90.94 94 THR A N 1
ATOM 751 C CA . THR A 1 94 ? 3.454 9.096 0.896 1.00 90.94 94 THR A CA 1
ATOM 752 C C . THR A 1 94 ? 4.786 8.445 0.521 1.00 90.94 94 THR A C 1
ATOM 754 O O . THR A 1 94 ? 5.514 8.989 -0.303 1.00 90.94 94 THR A O 1
ATOM 757 N N . PHE A 1 95 ? 5.087 7.263 1.065 1.00 89.19 95 PHE A N 1
ATOM 758 C CA . PHE A 1 95 ? 6.297 6.498 0.750 1.00 89.19 95 PHE A CA 1
ATOM 759 C C . PHE A 1 95 ? 6.429 6.180 -0.744 1.00 89.19 95 PHE A C 1
ATOM 761 O O . PHE A 1 95 ? 7.535 6.141 -1.275 1.00 89.19 95 PHE A O 1
ATOM 768 N N . LEU A 1 96 ? 5.303 5.954 -1.419 1.00 90.38 96 LEU A N 1
ATOM 769 C CA . LEU A 1 96 ? 5.258 5.540 -2.816 1.00 90.38 96 LEU A CA 1
ATOM 770 C C . LEU A 1 96 ? 5.090 6.700 -3.802 1.00 90.38 96 LEU A C 1
ATOM 772 O O . LEU A 1 96 ? 5.426 6.543 -4.974 1.00 90.38 96 LEU A O 1
ATOM 776 N N . THR A 1 97 ? 4.551 7.840 -3.365 1.00 89.81 97 THR A N 1
ATOM 777 C CA . THR A 1 97 ? 4.208 8.954 -4.263 1.00 89.81 97 THR A CA 1
ATOM 778 C C . THR A 1 97 ? 4.956 10.253 -3.972 1.00 89.81 97 THR A C 1
ATOM 780 O O . THR A 1 97 ? 4.910 11.155 -4.811 1.00 89.81 97 THR A O 1
ATOM 783 N N . SER A 1 98 ? 5.613 10.398 -2.813 1.00 85.44 98 SER A N 1
ATOM 784 C CA . SER A 1 98 ? 6.387 11.607 -2.499 1.00 85.44 98 SER A CA 1
ATOM 785 C C . SER A 1 98 ? 7.574 11.726 -3.456 1.00 85.44 98 SER A C 1
ATOM 787 O O . SER A 1 98 ? 8.321 10.773 -3.673 1.00 85.44 98 SER A O 1
ATOM 789 N N . LYS A 1 99 ? 7.734 12.910 -4.052 1.00 77.25 99 LYS A N 1
ATOM 790 C CA . LYS A 1 99 ? 8.819 13.217 -4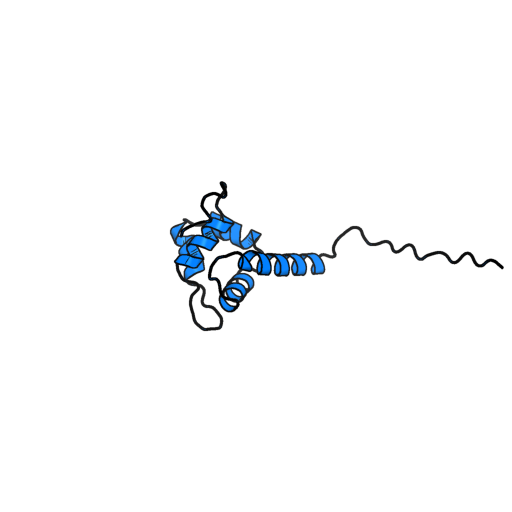.997 1.00 77.25 99 LYS A CA 1
ATOM 791 C C . LYS A 1 99 ? 10.075 13.733 -4.298 1.00 77.25 99 LYS A C 1
ATOM 793 O O . LYS A 1 99 ? 11.160 13.668 -4.871 1.00 77.25 99 LYS A O 1
ATOM 798 N N . ASP A 1 100 ? 9.918 14.194 -3.060 1.00 73.56 100 ASP A N 1
ATOM 799 C CA . ASP A 1 100 ? 10.914 15.013 -2.371 1.00 73.56 100 ASP A CA 1
ATOM 800 C C . ASP A 1 100 ? 11.598 14.228 -1.241 1.00 73.56 100 ASP A C 1
ATOM 802 O O . ASP A 1 100 ? 12.570 14.690 -0.651 1.00 73.56 100 ASP A O 1
ATOM 806 N N . GLY A 1 101 ? 11.083 13.035 -0.912 1.00 60.66 101 GLY A N 1
ATOM 807 C CA . GLY A 1 101 ? 11.615 12.145 0.125 1.00 60.66 101 GLY A CA 1
ATOM 808 C C . GLY A 1 101 ? 11.472 12.664 1.563 1.00 60.66 101 GLY A C 1
ATOM 809 O O . GLY A 1 101 ? 11.738 11.914 2.498 1.00 60.66 101 GLY A O 1
ATOM 810 N N . GLY A 1 102 ? 11.036 13.913 1.755 1.00 57.38 102 GLY A N 1
ATOM 811 C CA . GLY A 1 102 ? 10.912 14.566 3.062 1.00 57.38 102 GLY A CA 1
ATOM 812 C C . GLY A 1 102 ? 9.656 14.199 3.854 1.00 57.38 102 GLY A C 1
ATOM 813 O O . GLY A 1 102 ? 9.628 14.380 5.065 1.00 57.38 102 GLY A O 1
ATOM 814 N N . ASP A 1 103 ? 8.634 13.644 3.201 1.00 57.28 103 ASP A N 1
ATOM 815 C CA . ASP A 1 103 ? 7.342 13.366 3.843 1.00 57.28 103 ASP A CA 1
ATOM 816 C C . ASP A 1 103 ? 7.297 12.007 4.572 1.00 57.28 103 ASP A C 1
ATOM 818 O O . ASP A 1 103 ? 6.300 11.655 5.209 1.00 57.28 103 ASP A O 1
ATOM 822 N N . VAL A 1 104 ? 8.368 11.211 4.483 1.00 54.16 104 VAL A N 1
ATOM 823 C CA . VAL A 1 104 ? 8.468 9.875 5.092 1.00 54.16 104 VAL A CA 1
ATOM 824 C C . VAL A 1 104 ? 9.017 9.975 6.519 1.00 54.16 104 VAL A C 1
ATOM 826 O O . VAL A 1 104 ? 9.979 9.306 6.847 1.00 54.16 104 VAL A O 1
ATOM 829 N N . ILE A 1 105 ? 8.432 10.812 7.376 1.00 45.59 105 ILE A N 1
ATOM 830 C CA . ILE A 1 105 ? 8.473 10.696 8.845 1.00 45.59 105 ILE A CA 1
ATOM 831 C C . ILE A 1 105 ? 7.269 11.494 9.356 1.00 45.59 105 ILE A C 1
ATOM 833 O O . ILE A 1 105 ? 7.196 12.706 9.178 1.00 45.59 105 ILE A O 1
ATOM 837 N N . VAL A 1 106 ? 6.331 10.824 10.019 1.00 43.84 106 VAL A N 1
ATOM 838 C CA . VAL A 1 106 ? 5.431 11.501 10.958 1.00 43.84 106 VAL A CA 1
ATOM 839 C C . VAL A 1 106 ? 5.570 10.740 12.271 1.00 43.84 106 VAL A C 1
ATOM 841 O O . VAL A 1 106 ? 5.171 9.574 12.340 1.00 43.84 106 VAL A O 1
ATOM 844 N N . GLU A 1 107 ? 6.256 11.368 13.231 1.00 40.50 107 GLU A N 1
ATOM 845 C CA . GLU A 1 107 ? 6.352 10.939 14.638 1.00 40.50 107 GLU A CA 1
ATOM 846 C C . GLU A 1 107 ? 4.971 10.715 15.272 1.00 40.50 107 GLU A C 1
ATOM 848 O O . GLU A 1 107 ? 4.035 11.495 14.972 1.00 40.50 107 GLU A O 1
#

Foldseek 3Di:
DDDPPDDPPPPPPPDDDVVNVLVVQQVVQLVVLVPQPPDDNQLSCQVCVVPVHLVVLLVVLVVDDNVVQLVVQQQGQGPVRHGCHNVSSNLVSCVSHPPPPVVNDDD

Organism: NCBI:txid310955

pLDDT: mean 81.75, std 17.94, range [40.5, 97.0]

InterPro domains:
  IPR042530 EME1/EME2, C-terminal domain [G3DSA:1.10.150.670] (21-106)

Radius of gyration: 20.35 Å; Cα contacts (8 Å, |Δi|>4): 89; chains: 1; bounding box: 58×53×38 Å

Nearest PDB structures (foldseek):
  2ziu-assembly1_B  TM=8.902E-01  e=2.784E-04  Homo sapiens
  2ziv-assembly1_B  TM=8.988E-01  e=3.982E-04  Homo sapiens
  7f6l-assembly1_B  TM=8.247E-01  e=8.146E-04  Homo sapiens
  4p0r-assembly2_C  TM=8.386E-01  e=3.409E-03  Homo sapiens
  4p0s-assembly1_B  TM=7.451E-01  e=1.393E-03  Homo sapiens